Protein AF-A0A498GUX7-F1 (afdb_monomer_lite)

pLDDT: mean 81.38, std 10.83, range [47.56, 92.88]

Radius of gyration: 14.33 Å; chains: 1; bounding box: 42×30×35 Å

Sequence (112 aa):
MHVIYTILWLLTFIIGAAGAYLLVKYLTDNKYAAFIAGIVFAFSPYHFSRGLCFFGAATIQWIPFCALFLMKTVKEGGTKNSVIAGIFFVLVAMSDLQYLIFMGIFAGLVLL

Secondary structure (DSSP, 8-state):
-HHHHHHHHHHHHHHHHHHHHHHHHHHH--HHHHHHHHHHHHT-HHHHHHHHH-GGG--TTHHHHHHHHHHHHHHH--HHHHHHHHHHHHHHHHH-HHHHHHHHHHHHHHH-

Foldseek 3Di:
DVVVLVV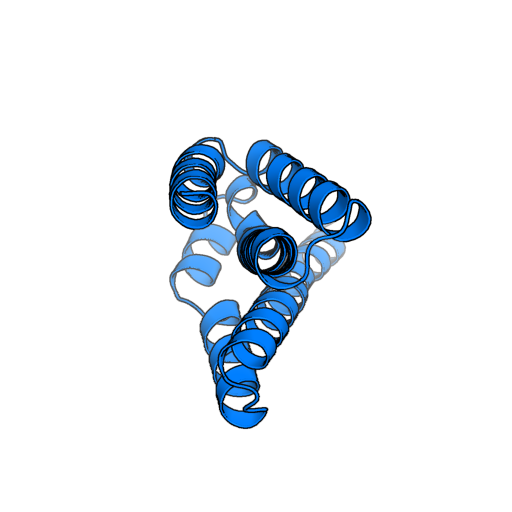VLLVLLVLLLVLQLLLVCVVPVDNVSSNVRSVCRSPPVLLVVCVVPPVLQNNCSLLSVLLRLLLCCLPVNDPVSVVSNVVSLVSLVSSDVVSNVVSVVVSVVSVD

Structure (mmCIF, N/CA/C/O backbone):
data_AF-A0A498GUX7-F1
#
_entry.id   AF-A0A498GUX7-F1
#
loop_
_atom_site.group_PDB
_atom_site.id
_atom_site.type_symbol
_atom_site.label_atom_id
_atom_site.label_alt_id
_atom_site.label_comp_id
_atom_site.label_asym_id
_atom_site.label_entity_id
_atom_site.label_seq_id
_atom_site.pdbx_PDB_ins_code
_atom_site.Cartn_x
_atom_site.Cartn_y
_atom_site.Cartn_z
_atom_site.occupancy
_atom_site.B_iso_or_equiv
_atom_site.auth_seq_id
_atom_site.auth_comp_id
_atom_site.auth_asym_id
_atom_site.auth_atom_id
_atom_site.pdbx_PDB_model_num
ATOM 1 N N . MET A 1 1 ? 24.235 -1.931 -15.168 1.00 60.53 1 MET A N 1
ATOM 2 C CA . MET A 1 1 ? 22.862 -1.424 -15.396 1.00 60.53 1 MET A CA 1
ATOM 3 C C . MET A 1 1 ? 21.801 -2.528 -15.274 1.00 60.53 1 MET A C 1
ATOM 5 O O . MET A 1 1 ? 20.876 -2.337 -14.502 1.00 60.53 1 MET A O 1
ATOM 9 N N . HIS A 1 2 ? 21.945 -3.701 -15.914 1.00 68.38 2 HIS A N 1
ATOM 10 C CA . HIS A 1 2 ? 20.930 -4.778 -15.851 1.00 68.38 2 HIS A CA 1
ATOM 11 C C . HIS A 1 2 ? 20.676 -5.392 -14.459 1.00 68.38 2 HIS A C 1
ATOM 13 O O . HIS A 1 2 ? 19.529 -5.628 -14.107 1.00 68.38 2 HIS A O 1
ATOM 19 N N . VAL A 1 3 ? 21.713 -5.616 -13.643 1.00 80.19 3 VAL A N 1
ATOM 20 C CA . VAL A 1 3 ? 21.555 -6.283 -12.330 1.00 80.19 3 VAL A CA 1
ATOM 21 C C . VAL A 1 3 ? 20.755 -5.433 -11.337 1.00 80.19 3 VAL A C 1
ATOM 23 O O . VAL A 1 3 ? 19.859 -5.937 -10.670 1.00 80.19 3 VAL A O 1
ATOM 26 N N . ILE A 1 4 ? 21.044 -4.128 -11.271 1.00 81.44 4 ILE A N 1
ATOM 27 C CA . ILE A 1 4 ? 20.342 -3.184 -10.385 1.00 81.44 4 ILE A CA 1
ATOM 28 C C . ILE A 1 4 ? 18.852 -3.146 -10.734 1.00 81.44 4 ILE A C 1
ATOM 30 O O . ILE A 1 4 ? 18.009 -3.145 -9.844 1.00 81.44 4 ILE A O 1
ATOM 34 N N . TYR A 1 5 ? 18.530 -3.177 -12.028 1.00 72.50 5 TYR A N 1
ATOM 35 C CA . TYR A 1 5 ? 17.152 -3.194 -12.495 1.00 72.50 5 TYR A CA 1
ATOM 36 C C . TYR A 1 5 ? 16.395 -4.448 -12.031 1.00 72.50 5 TYR A C 1
ATOM 38 O O . TYR A 1 5 ? 15.310 -4.327 -11.467 1.00 72.50 5 TYR A O 1
ATOM 46 N N . THR A 1 6 ? 16.980 -5.639 -12.187 1.00 79.12 6 THR A N 1
ATOM 47 C CA . THR A 1 6 ? 16.354 -6.890 -11.728 1.00 79.12 6 THR A CA 1
ATOM 48 C C . THR A 1 6 ? 16.118 -6.886 -10.220 1.00 79.12 6 THR A C 1
ATOM 50 O O . THR A 1 6 ? 15.080 -7.349 -9.757 1.00 79.12 6 THR A O 1
ATOM 53 N N . ILE A 1 7 ? 17.053 -6.328 -9.446 1.00 80.62 7 ILE A N 1
ATOM 54 C CA . ILE A 1 7 ? 16.914 -6.216 -7.990 1.00 80.62 7 ILE A CA 1
ATOM 55 C C . ILE A 1 7 ? 15.765 -5.270 -7.622 1.00 80.62 7 ILE A C 1
ATOM 57 O O . ILE A 1 7 ? 14.930 -5.627 -6.793 1.00 80.62 7 ILE A O 1
ATOM 61 N N . LEU A 1 8 ? 15.694 -4.088 -8.245 1.00 79.88 8 LEU A N 1
ATOM 62 C CA . LEU A 1 8 ? 14.605 -3.132 -8.016 1.00 79.88 8 LEU A CA 1
ATOM 63 C C . LEU A 1 8 ? 13.246 -3.714 -8.403 1.00 79.88 8 LEU A C 1
ATOM 65 O O . LEU A 1 8 ? 12.270 -3.508 -7.687 1.00 79.88 8 LEU A O 1
ATOM 69 N N . TRP A 1 9 ? 13.196 -4.475 -9.494 1.00 75.81 9 TRP A N 1
ATOM 70 C CA . TRP A 1 9 ? 11.997 -5.187 -9.908 1.00 75.81 9 TRP A CA 1
ATOM 71 C C . TRP A 1 9 ? 11.594 -6.245 -8.878 1.00 75.81 9 TRP A C 1
ATOM 73 O O . TRP A 1 9 ? 10.477 -6.207 -8.392 1.00 75.81 9 TRP A O 1
ATOM 83 N N . LEU A 1 10 ? 12.500 -7.119 -8.429 1.00 79.69 10 LEU A N 1
ATOM 84 C CA . LEU A 1 10 ? 12.191 -8.113 -7.387 1.00 79.69 10 LEU A CA 1
ATOM 85 C C . LEU A 1 10 ? 11.727 -7.474 -6.066 1.00 79.69 10 LEU A C 1
ATOM 87 O O . LEU A 1 10 ? 10.866 -8.019 -5.374 1.00 79.69 10 LEU A O 1
ATOM 91 N N . LEU A 1 11 ? 12.258 -6.298 -5.726 1.00 81.62 11 LEU A N 1
ATOM 92 C CA . LEU A 1 11 ? 11.830 -5.537 -4.554 1.00 81.62 11 LEU A CA 1
ATOM 93 C C . LEU A 1 11 ? 10.352 -5.127 -4.623 1.00 81.62 11 LEU A C 1
ATOM 95 O O . LEU A 1 11 ? 9.695 -5.132 -3.582 1.00 81.62 11 LEU A O 1
ATOM 99 N N . THR A 1 12 ? 9.790 -4.830 -5.802 1.00 81.19 12 THR A N 1
ATOM 100 C CA . THR A 1 12 ? 8.363 -4.463 -5.909 1.00 81.19 12 THR A CA 1
ATOM 101 C C . THR A 1 12 ? 7.447 -5.623 -5.524 1.00 81.19 12 THR A C 1
ATOM 103 O O . THR A 1 12 ? 6.435 -5.412 -4.853 1.00 81.19 12 THR A O 1
ATOM 106 N N . PHE A 1 13 ? 7.839 -6.859 -5.842 1.00 82.00 13 PHE A N 1
ATOM 107 C CA . PHE A 1 13 ? 7.122 -8.072 -5.437 1.00 82.00 13 PHE A CA 1
ATOM 108 C C . PHE A 1 13 ? 7.128 -8.238 -3.922 1.00 82.00 13 PHE A C 1
ATOM 110 O O . PHE A 1 13 ? 6.077 -8.464 -3.322 1.00 82.00 13 PHE A O 1
ATOM 117 N N . ILE A 1 14 ? 8.296 -8.077 -3.297 1.00 84.69 14 ILE A N 1
ATOM 118 C CA . ILE A 1 14 ? 8.460 -8.239 -1.848 1.00 84.69 14 ILE A CA 1
ATOM 119 C C . ILE A 1 14 ? 7.677 -7.157 -1.098 1.00 84.69 14 ILE A C 1
ATOM 121 O O . ILE A 1 14 ? 6.927 -7.465 -0.170 1.00 84.69 14 ILE A O 1
ATOM 125 N N . ILE A 1 15 ? 7.808 -5.896 -1.520 1.00 85.69 15 ILE A N 1
ATOM 126 C CA . ILE A 1 15 ? 7.104 -4.765 -0.905 1.00 85.69 15 ILE A CA 1
ATOM 127 C C . ILE A 1 15 ? 5.590 -4.935 -1.079 1.00 85.69 15 ILE A C 1
ATOM 129 O O . ILE A 1 15 ? 4.843 -4.799 -0.111 1.00 85.69 15 ILE A O 1
ATOM 133 N N . GLY A 1 16 ? 5.130 -5.307 -2.276 1.00 85.44 16 GLY A N 1
ATOM 134 C CA . GLY A 1 16 ? 3.714 -5.547 -2.549 1.00 85.44 16 GLY A CA 1
ATOM 135 C C . GLY A 1 16 ? 3.127 -6.688 -1.714 1.00 85.44 16 GLY A C 1
ATOM 136 O O . GLY A 1 16 ? 2.071 -6.518 -1.103 1.00 85.44 16 GLY A O 1
ATOM 137 N N . ALA A 1 17 ? 3.834 -7.820 -1.619 1.00 86.88 17 ALA A N 1
ATOM 138 C CA . ALA A 1 17 ? 3.440 -8.939 -0.760 1.00 86.88 17 ALA A CA 1
ATOM 139 C C . ALA A 1 17 ? 3.350 -8.534 0.711 1.00 86.88 17 ALA A C 1
ATOM 141 O O . ALA A 1 17 ? 2.392 -8.905 1.387 1.00 86.88 17 ALA A O 1
ATOM 142 N N . ALA A 1 18 ? 4.317 -7.756 1.205 1.00 88.50 18 ALA A N 1
ATOM 143 C CA . ALA A 1 18 ? 4.301 -7.261 2.576 1.00 88.50 18 ALA A CA 1
ATOM 144 C C . ALA A 1 18 ? 3.090 -6.350 2.833 1.00 88.50 18 ALA A C 1
ATOM 146 O O . ALA A 1 18 ? 2.419 -6.494 3.857 1.00 88.50 18 ALA A O 1
ATOM 147 N N . GLY A 1 19 ? 2.762 -5.463 1.890 1.00 88.19 19 GLY A N 1
ATOM 148 C CA . GLY A 1 19 ? 1.565 -4.627 1.968 1.00 88.19 19 GLY A CA 1
ATOM 149 C C . GLY A 1 19 ? 0.285 -5.460 2.024 1.00 88.19 19 GLY A C 1
ATOM 150 O O . GLY A 1 19 ? -0.551 -5.250 2.903 1.00 88.19 19 GLY A O 1
ATOM 151 N N . ALA A 1 20 ? 0.144 -6.441 1.128 1.00 89.19 20 ALA A N 1
ATOM 152 C CA . ALA A 1 20 ? -1.024 -7.322 1.078 1.00 89.19 20 ALA A CA 1
ATOM 153 C C . ALA A 1 20 ? -1.149 -8.204 2.333 1.00 89.19 20 ALA A C 1
ATOM 155 O O . ALA A 1 20 ? -2.244 -8.366 2.873 1.00 89.19 20 ALA A O 1
ATOM 156 N N . TYR A 1 21 ? -0.024 -8.706 2.848 1.00 91.62 21 TYR A N 1
ATOM 157 C CA . TYR A 1 21 ? 0.029 -9.422 4.120 1.00 91.62 21 TYR A CA 1
ATOM 158 C C . TYR A 1 21 ? -0.509 -8.556 5.263 1.00 91.62 21 TYR A C 1
ATOM 160 O O . TYR A 1 21 ? -1.387 -8.988 6.010 1.00 91.62 21 TYR A O 1
ATOM 168 N N . LEU A 1 22 ? -0.017 -7.321 5.399 1.00 90.25 22 LEU A N 1
ATOM 169 C CA . LEU A 1 22 ? -0.458 -6.415 6.461 1.00 90.25 22 LEU A CA 1
ATOM 170 C C . LEU A 1 22 ? -1.941 -6.058 6.327 1.00 90.25 22 LEU A C 1
ATOM 172 O O . LEU A 1 22 ? -2.650 -6.039 7.332 1.00 90.25 22 LEU A O 1
ATOM 176 N N . LEU A 1 23 ? -2.410 -5.833 5.099 1.00 89.62 23 LEU A N 1
ATOM 177 C CA . LEU A 1 23 ? -3.809 -5.552 4.787 1.00 89.62 23 LEU A CA 1
ATOM 178 C C . LEU A 1 23 ? -4.740 -6.681 5.245 1.00 89.62 23 LEU A C 1
ATOM 180 O O . LEU A 1 23 ? -5.695 -6.446 5.984 1.00 89.62 23 LEU A O 1
ATOM 184 N N . VAL A 1 24 ? -4.452 -7.918 4.841 1.00 91.69 24 VAL A N 1
ATOM 185 C CA . VAL A 1 24 ? -5.305 -9.069 5.171 1.00 91.69 24 VAL A CA 1
ATOM 186 C C . VAL A 1 24 ? -5.186 -9.447 6.639 1.00 91.69 24 VAL A C 1
ATOM 188 O O . VAL A 1 24 ? -6.193 -9.789 7.261 1.00 91.69 24 VAL A O 1
ATOM 191 N N . LYS A 1 25 ? -3.992 -9.323 7.228 1.00 92.62 25 LYS A N 1
ATOM 192 C CA . LYS A 1 25 ? -3.812 -9.496 8.671 1.00 92.62 25 LYS A CA 1
ATOM 193 C C . LYS A 1 25 ? -4.656 -8.489 9.450 1.00 92.62 25 LYS A C 1
ATOM 195 O O . LYS A 1 25 ? -5.282 -8.870 10.426 1.00 92.62 25 LYS A O 1
ATOM 200 N N . TYR A 1 26 ? -4.713 -7.236 9.003 1.00 90.69 26 TYR A N 1
ATOM 201 C CA . TYR A 1 26 ? -5.547 -6.213 9.630 1.00 90.69 26 TYR A CA 1
ATOM 202 C C . TYR A 1 26 ? -7.050 -6.514 9.520 1.00 90.69 26 TYR A C 1
ATOM 204 O O . TYR A 1 26 ? -7.800 -6.244 10.453 1.00 90.69 26 TYR A O 1
ATOM 212 N N . LEU A 1 27 ? -7.497 -7.081 8.398 1.00 89.25 27 LEU A N 1
ATOM 213 C CA . LEU A 1 27 ? -8.914 -7.378 8.165 1.00 89.25 27 LEU A CA 1
ATOM 214 C C . LEU A 1 27 ? -9.407 -8.660 8.844 1.00 89.25 27 LEU A C 1
ATOM 216 O O . LEU A 1 27 ? -10.553 -8.709 9.278 1.00 89.25 27 LEU A O 1
ATOM 220 N N . THR A 1 28 ? -8.574 -9.699 8.885 1.00 90.44 28 THR A N 1
ATOM 221 C CA . THR A 1 28 ? -8.989 -11.058 9.283 1.00 90.44 28 THR A CA 1
ATOM 222 C C . THR A 1 28 ? -8.380 -11.530 10.599 1.00 90.44 28 THR A C 1
ATOM 224 O O . THR A 1 28 ? -8.760 -12.591 11.085 1.00 90.44 28 THR A O 1
ATOM 227 N N . ASP A 1 29 ? -7.387 -10.805 11.125 1.00 89.94 29 ASP A N 1
ATOM 228 C CA . ASP A 1 29 ? -6.520 -11.200 12.248 1.00 89.94 29 ASP A CA 1
ATOM 229 C C . ASP A 1 29 ? -5.856 -12.591 12.091 1.00 89.94 29 ASP A C 1
ATOM 231 O O . ASP A 1 29 ? -5.250 -13.144 13.009 1.00 89.94 29 ASP A O 1
ATOM 235 N N . ASN A 1 30 ? -5.901 -13.170 10.884 1.00 92.88 30 ASN A N 1
ATOM 236 C CA . ASN A 1 30 ? -5.390 -14.503 10.598 1.00 92.88 30 ASN A CA 1
ATOM 237 C C . ASN A 1 30 ? -4.061 -14.433 9.832 1.00 92.88 30 ASN A C 1
ATOM 239 O O . ASN A 1 30 ? -3.988 -14.019 8.673 1.00 92.88 30 ASN A O 1
ATOM 243 N N . LYS A 1 31 ? -2.990 -14.908 10.478 1.00 91.19 31 LYS A N 1
ATOM 244 C CA . LYS A 1 31 ? -1.624 -14.900 9.929 1.00 91.19 31 LYS A CA 1
ATOM 245 C C . LYS A 1 31 ? -1.458 -15.798 8.698 1.00 91.19 31 LYS A C 1
ATOM 247 O O . LYS A 1 31 ? -0.668 -15.453 7.822 1.00 91.19 31 LYS A O 1
ATOM 252 N N . TYR A 1 32 ? -2.178 -16.918 8.619 1.00 92.06 32 TYR A N 1
ATOM 253 C CA . TYR A 1 32 ? -2.097 -17.847 7.486 1.00 92.06 32 TYR A CA 1
ATOM 254 C C . TYR A 1 32 ? -2.805 -17.280 6.259 1.00 92.06 32 TYR A C 1
ATOM 256 O O . TYR A 1 32 ? -2.228 -17.267 5.173 1.00 92.06 32 TYR A O 1
ATOM 264 N N . ALA A 1 33 ? -4.010 -16.732 6.445 1.00 89.56 33 ALA A N 1
ATOM 265 C CA . ALA A 1 33 ? -4.740 -16.053 5.375 1.00 89.56 33 ALA A CA 1
ATOM 266 C C . ALA A 1 33 ? -3.933 -14.866 4.825 1.00 89.56 33 ALA A C 1
ATOM 268 O O . ALA A 1 33 ? -3.803 -14.710 3.613 1.00 89.56 33 ALA A O 1
ATOM 269 N N . ALA A 1 34 ? -3.314 -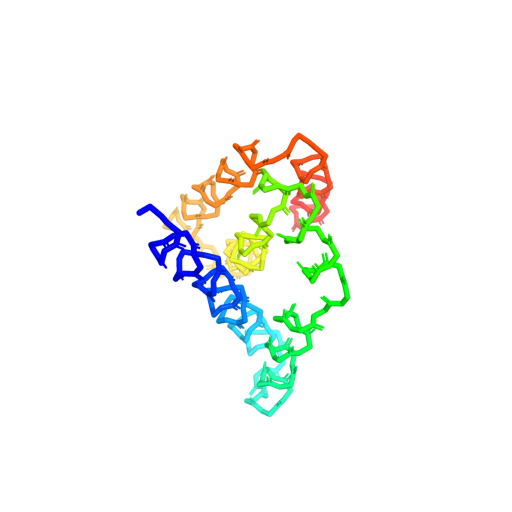14.086 5.715 1.00 89.31 34 ALA A N 1
ATOM 270 C CA . ALA A 1 34 ? -2.431 -12.989 5.340 1.00 89.31 34 ALA A CA 1
ATOM 271 C C . ALA A 1 34 ? -1.204 -13.448 4.539 1.00 89.31 34 ALA A C 1
ATOM 273 O O . ALA A 1 34 ? -0.843 -12.816 3.547 1.00 89.31 34 ALA A O 1
ATOM 274 N N . PHE A 1 35 ? -0.566 -14.549 4.945 1.00 89.38 35 PHE A N 1
ATOM 275 C CA . PHE A 1 35 ? 0.598 -15.097 4.245 1.00 89.38 35 PHE A CA 1
ATOM 276 C C . PHE A 1 35 ? 0.243 -15.567 2.833 1.00 89.38 35 PHE A C 1
ATOM 278 O O . PHE A 1 35 ? 0.916 -15.196 1.871 1.00 89.38 35 PHE A O 1
ATOM 285 N N . ILE A 1 36 ? -0.862 -16.305 2.699 1.00 91.62 36 ILE A N 1
ATOM 286 C CA . ILE A 1 36 ? -1.363 -16.763 1.400 1.00 91.62 36 ILE A CA 1
ATOM 287 C C . ILE A 1 36 ? -1.716 -15.562 0.518 1.00 91.62 36 ILE A C 1
ATOM 289 O O . ILE A 1 36 ? -1.298 -15.516 -0.635 1.00 91.62 36 ILE A O 1
ATOM 293 N N . ALA A 1 37 ? -2.410 -14.555 1.053 1.00 88.69 37 ALA A N 1
ATOM 294 C CA . ALA A 1 37 ? -2.758 -13.353 0.299 1.00 88.69 37 ALA A CA 1
ATOM 295 C C . ALA A 1 37 ? -1.525 -12.571 -0.183 1.00 88.69 37 ALA A C 1
ATOM 297 O O . ALA A 1 37 ? -1.508 -12.098 -1.318 1.00 88.69 37 ALA A O 1
ATOM 298 N N . GLY A 1 38 ? -0.476 -12.475 0.641 1.00 86.62 38 GLY A N 1
ATOM 299 C CA . GLY A 1 38 ? 0.798 -11.868 0.251 1.00 86.62 38 GLY A CA 1
ATOM 300 C C . GLY A 1 38 ? 1.456 -12.591 -0.928 1.00 86.62 38 GLY A C 1
ATOM 301 O O . GLY A 1 38 ? 1.870 -11.942 -1.889 1.00 86.62 38 GLY A O 1
ATOM 302 N N . ILE A 1 39 ? 1.489 -13.928 -0.895 1.00 87.12 39 ILE A N 1
ATOM 303 C CA . ILE A 1 39 ? 2.009 -14.758 -1.995 1.00 87.12 39 ILE A CA 1
ATOM 304 C C . ILE A 1 39 ? 1.162 -14.571 -3.255 1.00 87.12 39 ILE A C 1
ATOM 306 O O . ILE A 1 39 ? 1.706 -14.298 -4.323 1.00 87.12 39 ILE A O 1
ATOM 310 N N . VAL A 1 40 ? -0.163 -14.671 -3.136 1.00 88.31 40 VAL A N 1
ATOM 311 C CA . VAL A 1 40 ? -1.086 -14.513 -4.270 1.00 88.31 40 VAL A CA 1
ATOM 312 C C . VAL A 1 40 ? -0.943 -13.129 -4.907 1.00 88.31 40 VAL A C 1
ATOM 314 O O . VAL A 1 40 ? -0.968 -13.020 -6.130 1.00 88.31 40 VAL A O 1
ATOM 317 N N . PHE A 1 41 ? -0.740 -12.077 -4.110 1.00 85.62 41 PHE A N 1
ATOM 318 C CA . PHE A 1 41 ? -0.520 -10.724 -4.619 1.00 85.62 41 PHE A CA 1
ATOM 319 C C . PHE A 1 41 ? 0.822 -10.586 -5.351 1.00 85.62 41 PHE A C 1
ATOM 321 O O . PHE A 1 41 ? 0.856 -10.075 -6.476 1.00 85.62 41 PHE A O 1
ATOM 328 N N . ALA A 1 42 ? 1.920 -11.055 -4.740 1.00 82.50 42 ALA A N 1
ATOM 329 C CA . ALA A 1 42 ? 3.245 -11.017 -5.363 1.00 82.50 42 ALA A CA 1
ATOM 330 C C . ALA A 1 42 ? 3.250 -11.770 -6.692 1.00 82.50 42 ALA A C 1
ATOM 332 O O . ALA A 1 42 ? 3.617 -11.206 -7.715 1.00 82.50 42 ALA A O 1
ATOM 333 N N . PHE A 1 43 ? 2.784 -13.014 -6.698 1.00 79.19 43 PHE A N 1
ATOM 334 C CA . PHE A 1 43 ? 2.807 -13.864 -7.886 1.00 79.19 43 PHE A CA 1
ATOM 335 C C . PHE A 1 43 ? 1.551 -13.726 -8.752 1.00 79.19 43 PHE A C 1
ATOM 337 O O . PHE A 1 43 ? 1.269 -14.599 -9.573 1.00 79.19 43 PHE A O 1
ATOM 344 N N . SER A 1 44 ? 0.784 -12.642 -8.594 1.00 77.25 44 SER A N 1
ATOM 345 C CA . SER A 1 44 ? -0.399 -12.439 -9.423 1.00 77.25 44 SER A CA 1
ATOM 346 C C . SER A 1 44 ? 0.006 -12.306 -10.901 1.00 77.25 44 SER A C 1
ATOM 348 O O . SER A 1 44 ? 0.981 -11.612 -11.217 1.00 77.25 44 SER A O 1
ATOM 350 N N . PRO A 1 45 ? -0.749 -12.913 -11.840 1.00 65.25 45 PRO A N 1
ATOM 351 C CA . PRO A 1 45 ? -0.467 -12.811 -13.274 1.00 65.25 45 PRO A CA 1
ATOM 352 C C . PRO A 1 45 ? -0.393 -11.359 -13.756 1.00 65.25 45 PRO A C 1
ATOM 354 O O . PRO A 1 45 ? 0.347 -11.043 -14.682 1.00 65.25 45 PRO A O 1
ATOM 357 N N . TYR A 1 46 ? -1.130 -10.467 -13.087 1.00 66.38 46 TYR A N 1
ATOM 358 C CA . TYR A 1 46 ? -1.120 -9.033 -13.337 1.00 66.38 46 TYR A CA 1
ATOM 359 C C . TYR A 1 46 ? 0.238 -8.389 -13.008 1.00 66.38 46 TYR A C 1
ATOM 361 O O . TYR A 1 46 ? 0.773 -7.644 -13.831 1.00 66.38 46 TYR A O 1
ATOM 369 N N . HIS A 1 47 ? 0.839 -8.725 -11.858 1.00 65.06 47 HIS A N 1
ATOM 370 C CA . HIS A 1 47 ? 2.178 -8.253 -11.480 1.00 65.06 47 HIS A CA 1
ATOM 371 C C . HIS A 1 47 ? 3.242 -8.776 -12.458 1.00 65.06 47 HIS A C 1
ATOM 373 O O . HIS A 1 47 ? 4.117 -8.027 -12.897 1.00 65.06 47 HIS A O 1
ATOM 379 N N . PHE A 1 48 ? 3.120 -10.042 -12.865 1.00 63.34 48 PHE A N 1
ATOM 380 C CA . PHE A 1 48 ? 4.064 -10.690 -13.776 1.00 63.34 48 PHE A CA 1
ATOM 381 C C . PHE A 1 48 ? 3.972 -10.141 -15.212 1.00 63.34 48 PHE A C 1
ATOM 383 O O . PHE A 1 48 ? 4.984 -9.789 -15.816 1.00 63.34 48 PHE A O 1
ATOM 390 N N . SER A 1 49 ? 2.754 -10.001 -15.747 1.00 60.12 49 SER A N 1
ATOM 391 C CA . SER A 1 49 ? 2.497 -9.523 -17.113 1.00 60.12 49 SER A CA 1
ATOM 392 C C . SER A 1 49 ? 2.902 -8.058 -17.303 1.00 60.12 49 SER A C 1
ATOM 394 O O . SER A 1 49 ? 3.551 -7.711 -18.294 1.00 60.12 49 SER A O 1
ATOM 396 N N . ARG A 1 50 ? 2.581 -7.189 -16.334 1.00 61.22 50 ARG A N 1
ATOM 397 C CA . ARG A 1 50 ? 2.927 -5.760 -16.408 1.00 61.22 50 ARG A CA 1
ATOM 398 C C . ARG A 1 50 ? 4.408 -5.518 -16.115 1.00 61.22 50 ARG A C 1
ATOM 400 O O . ARG A 1 50 ? 5.005 -4.669 -16.772 1.00 61.22 50 ARG A O 1
ATOM 407 N N . GLY A 1 51 ? 5.014 -6.314 -15.229 1.00 57.75 51 GLY A N 1
ATOM 408 C CA . GLY A 1 51 ? 6.442 -6.256 -14.912 1.00 57.75 51 GLY A CA 1
ATOM 409 C C . GLY A 1 51 ? 7.372 -6.550 -16.095 1.00 57.75 51 GLY A C 1
ATOM 410 O O . GLY A 1 51 ? 8.458 -5.986 -16.156 1.00 57.75 51 GLY A O 1
ATOM 411 N N . LEU A 1 52 ? 6.937 -7.382 -17.046 1.00 54.00 52 LEU A N 1
ATOM 412 C CA . LEU A 1 52 ? 7.735 -7.775 -18.214 1.00 54.00 52 LEU A CA 1
ATOM 413 C C . LEU A 1 52 ? 7.577 -6.844 -19.426 1.00 54.00 52 LEU A C 1
ATOM 415 O O . LEU A 1 52 ? 8.482 -6.775 -20.254 1.00 54.00 52 LEU A O 1
ATOM 419 N N . CYS A 1 53 ? 6.440 -6.153 -19.558 1.00 50.62 53 CYS A N 1
ATOM 420 C CA . CYS A 1 53 ? 6.081 -5.451 -20.796 1.00 50.62 53 CYS A CA 1
ATOM 421 C C . CYS A 1 53 ? 6.017 -3.916 -20.650 1.00 50.62 53 CYS A C 1
ATOM 423 O O . CYS A 1 53 ? 6.307 -3.204 -21.606 1.00 50.62 53 CYS A O 1
ATOM 425 N N . PHE A 1 54 ? 5.700 -3.382 -19.459 1.00 55.25 54 PHE A N 1
ATOM 426 C CA . PHE A 1 54 ? 5.592 -1.935 -19.213 1.00 55.25 54 PHE A CA 1
ATOM 427 C C . PHE A 1 54 ? 6.166 -1.562 -17.841 1.00 55.25 54 PHE A C 1
ATOM 429 O O . PHE A 1 54 ? 5.494 -1.632 -16.815 1.00 55.25 54 PHE A O 1
ATOM 436 N N . PHE A 1 55 ? 7.420 -1.107 -17.834 1.00 51.66 55 PHE A N 1
ATOM 437 C CA . PHE A 1 55 ? 8.213 -0.853 -16.625 1.00 51.66 55 PHE A CA 1
ATOM 438 C C . PHE A 1 55 ? 7.584 0.189 -15.679 1.00 51.66 55 PHE A C 1
ATOM 440 O O . PHE A 1 55 ? 7.767 0.097 -14.469 1.00 51.66 55 PHE A O 1
ATOM 447 N N . GLY A 1 56 ? 6.811 1.147 -16.207 1.00 47.56 56 GLY A N 1
ATOM 448 C CA . GLY A 1 56 ? 6.097 2.149 -15.402 1.00 47.56 56 GLY A CA 1
ATOM 449 C C . GLY A 1 56 ? 4.914 1.590 -14.601 1.00 47.56 56 GLY A C 1
ATOM 450 O O . GLY A 1 56 ? 4.549 2.157 -13.580 1.00 47.56 56 GLY A O 1
ATOM 451 N N . ALA A 1 57 ? 4.360 0.444 -15.010 1.00 49.19 57 ALA A N 1
ATOM 452 C CA . ALA A 1 57 ? 3.152 -0.143 -14.428 1.00 49.19 57 ALA A CA 1
ATOM 453 C C . ALA A 1 57 ? 3.424 -1.247 -13.388 1.00 49.19 57 ALA A C 1
ATOM 455 O O . ALA A 1 57 ? 2.476 -1.840 -12.866 1.00 49.19 57 ALA A O 1
ATOM 456 N N . ALA A 1 58 ? 4.698 -1.523 -13.082 1.00 53.97 58 ALA A N 1
ATOM 457 C CA . ALA A 1 58 ? 5.130 -2.493 -12.068 1.00 53.97 58 ALA A CA 1
ATOM 458 C C . ALA A 1 58 ? 4.944 -1.988 -10.623 1.00 53.97 58 ALA A C 1
ATOM 460 O O . ALA A 1 58 ? 5.266 -2.681 -9.666 1.00 53.97 58 ALA A O 1
ATOM 461 N N . THR A 1 59 ? 4.418 -0.778 -10.460 1.00 63.56 59 THR A N 1
ATOM 462 C CA . THR A 1 59 ? 4.333 -0.020 -9.209 1.00 63.56 59 THR A CA 1
ATOM 463 C C . THR A 1 59 ? 3.041 -0.272 -8.421 1.00 63.56 59 THR A C 1
ATOM 465 O O . THR A 1 59 ? 2.574 0.572 -7.655 1.00 63.56 59 THR A O 1
ATOM 468 N N . ILE A 1 60 ? 2.450 -1.463 -8.562 1.00 72.94 60 ILE A N 1
ATOM 469 C CA . ILE A 1 60 ? 1.234 -1.839 -7.824 1.00 72.94 60 ILE A CA 1
ATOM 470 C C . ILE A 1 60 ? 1.488 -2.066 -6.329 1.00 72.94 60 ILE A C 1
ATOM 472 O O . ILE A 1 60 ? 0.534 -2.182 -5.558 1.00 72.94 60 ILE A O 1
ATOM 476 N N . GLN A 1 61 ? 2.754 -2.114 -5.891 1.00 79.19 61 GLN A N 1
ATOM 477 C CA . GLN A 1 61 ? 3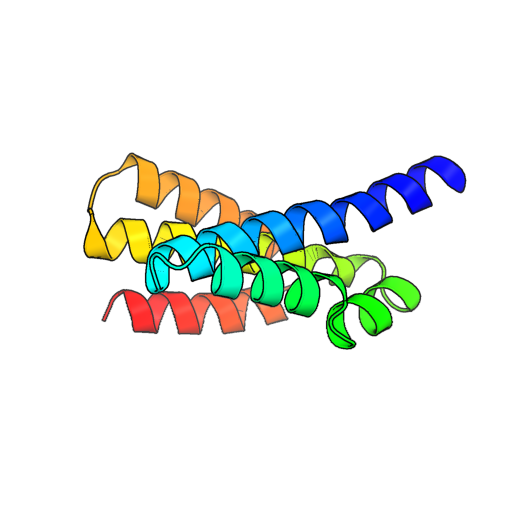.103 -2.391 -4.497 1.00 79.19 61 GLN A CA 1
ATOM 478 C C . GLN A 1 61 ? 2.513 -1.391 -3.501 1.00 79.19 61 GLN A C 1
ATOM 480 O O . GLN A 1 61 ? 2.316 -1.747 -2.344 1.00 79.19 61 GLN A O 1
ATOM 485 N N . TRP A 1 62 ? 2.219 -0.160 -3.928 1.00 84.00 62 TRP A N 1
ATOM 486 C CA . TRP A 1 62 ? 1.713 0.895 -3.047 1.00 84.00 62 TRP A CA 1
ATOM 487 C C . TRP A 1 62 ? 0.215 0.776 -2.754 1.00 84.00 62 TRP A C 1
ATOM 489 O O . TRP A 1 62 ? -0.241 1.254 -1.716 1.00 84.00 62 TRP A O 1
ATOM 499 N N . ILE A 1 63 ? -0.539 0.098 -3.623 1.00 85.19 63 ILE A N 1
ATOM 500 C CA . ILE A 1 63 ? -1.994 -0.072 -3.515 1.00 85.19 63 ILE A CA 1
ATOM 501 C C . ILE A 1 63 ? -2.401 -0.722 -2.180 1.00 85.19 63 ILE A C 1
ATOM 503 O O . ILE A 1 63 ? -3.208 -0.125 -1.463 1.00 85.19 63 ILE A O 1
ATOM 507 N N . PRO A 1 64 ? -1.852 -1.888 -1.776 1.00 86.25 64 PRO A N 1
ATOM 508 C CA . PRO A 1 64 ? -2.263 -2.519 -0.525 1.00 86.25 64 PRO A CA 1
ATOM 509 C C . PRO A 1 64 ? -1.892 -1.695 0.718 1.00 86.25 64 PRO A C 1
ATOM 511 O O . PRO A 1 64 ? -2.647 -1.699 1.690 1.00 86.25 64 PRO A O 1
ATOM 514 N N . PHE A 1 65 ? -0.788 -0.937 0.693 1.00 87.25 65 PHE A N 1
ATOM 515 C CA . PHE A 1 65 ? -0.463 -0.003 1.779 1.00 87.25 65 PHE A CA 1
ATOM 516 C C . PHE A 1 65 ? -1.447 1.162 1.835 1.00 87.25 65 PHE A C 1
ATOM 518 O O . PHE A 1 65 ? -1.937 1.495 2.914 1.00 87.25 65 PHE A O 1
ATOM 525 N N . CYS A 1 66 ? -1.772 1.756 0.685 1.00 87.50 66 CYS A N 1
ATOM 526 C CA . CYS A 1 66 ? -2.747 2.836 0.605 1.00 87.50 66 CYS A CA 1
ATOM 527 C C . CYS A 1 66 ? -4.104 2.378 1.163 1.00 87.50 66 CYS A C 1
ATOM 529 O O . CYS A 1 66 ? -4.659 3.044 2.036 1.00 87.50 66 CYS A O 1
ATOM 531 N N . ALA A 1 67 ? -4.576 1.191 0.765 1.00 88.62 67 ALA A N 1
ATOM 532 C CA . ALA A 1 67 ? -5.815 0.604 1.274 1.00 88.62 67 ALA A CA 1
ATOM 533 C C . ALA A 1 67 ? -5.774 0.364 2.792 1.00 88.62 67 ALA A C 1
ATOM 535 O O . ALA A 1 67 ? -6.723 0.703 3.500 1.00 88.62 67 ALA A O 1
ATOM 536 N N . LEU A 1 68 ? -4.665 -0.174 3.310 1.00 90.25 68 LEU A N 1
ATOM 537 C CA . LEU A 1 68 ? -4.494 -0.443 4.739 1.00 90.25 68 LEU A CA 1
ATOM 538 C C . LEU A 1 68 ? -4.603 0.840 5.570 1.00 90.25 68 LEU A C 1
ATOM 540 O O . LEU A 1 68 ? -5.346 0.878 6.551 1.00 90.25 68 LEU A O 1
ATOM 544 N N . PHE A 1 69 ? -3.866 1.886 5.191 1.00 88.69 69 PHE A N 1
ATOM 545 C CA . PHE A 1 69 ? -3.849 3.135 5.951 1.00 88.69 69 PHE A CA 1
ATOM 546 C C . PHE A 1 69 ? -5.131 3.954 5.775 1.00 88.69 69 PHE A C 1
ATOM 548 O O . PHE A 1 69 ? -5.552 4.602 6.733 1.00 88.69 69 PHE A O 1
ATOM 555 N N . LEU A 1 70 ? -5.801 3.871 4.620 1.00 88.19 70 LEU A N 1
ATOM 556 C CA . LEU A 1 70 ? -7.157 4.403 4.441 1.00 88.19 70 LEU A CA 1
ATOM 557 C C . LEU A 1 70 ? -8.133 3.761 5.430 1.00 88.19 70 LEU A C 1
ATOM 559 O O . LEU A 1 70 ? -8.794 4.466 6.188 1.00 88.19 70 LEU A O 1
ATOM 563 N N . MET A 1 71 ? -8.163 2.429 5.506 1.00 88.25 71 MET A N 1
ATOM 564 C CA . MET A 1 71 ? -9.061 1.737 6.436 1.00 88.25 71 MET A CA 1
ATOM 565 C C . MET A 1 71 ? -8.717 2.010 7.901 1.00 88.25 71 MET A C 1
ATOM 567 O O . MET A 1 71 ? -9.622 2.210 8.710 1.00 88.25 71 MET A O 1
ATOM 571 N N . LYS A 1 72 ? -7.426 2.069 8.251 1.00 87.88 72 LYS A N 1
ATOM 572 C CA . LYS A 1 72 ? -6.993 2.473 9.598 1.00 87.88 72 LYS A CA 1
ATOM 573 C C . LYS A 1 72 ? -7.429 3.895 9.936 1.00 87.88 72 LYS A C 1
ATOM 575 O O . LYS A 1 72 ? -7.850 4.138 11.060 1.00 87.88 72 LYS A O 1
ATOM 580 N N . THR A 1 73 ? -7.368 4.815 8.974 1.00 88.19 73 THR A N 1
ATOM 581 C CA . THR A 1 73 ? -7.820 6.201 9.162 1.00 88.19 73 THR A CA 1
ATOM 582 C C . THR A 1 73 ? -9.298 6.261 9.528 1.00 88.19 73 THR A C 1
ATOM 584 O O . THR A 1 73 ? -9.659 7.004 10.434 1.00 88.19 73 THR A O 1
ATOM 587 N N . VAL A 1 74 ? -10.137 5.460 8.868 1.00 86.69 74 VAL A N 1
ATOM 588 C CA . VAL A 1 74 ? -11.585 5.445 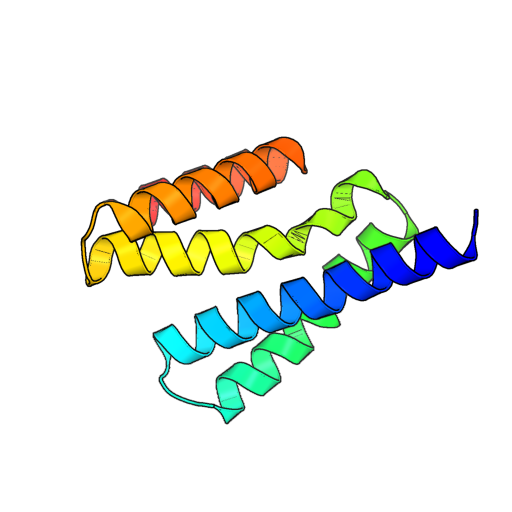9.122 1.00 86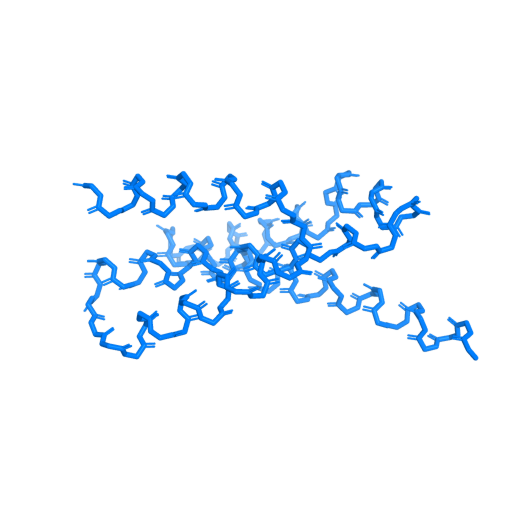.69 74 VAL A CA 1
ATOM 589 C C . VAL A 1 74 ? -11.940 4.711 10.415 1.00 86.69 74 VAL A C 1
ATOM 591 O O . VAL A 1 74 ? -12.755 5.203 11.188 1.00 86.69 74 VAL A O 1
ATOM 594 N N . LYS A 1 75 ? -11.324 3.553 10.686 1.00 85.69 75 LYS A N 1
ATOM 595 C CA . LYS A 1 75 ? -11.669 2.726 11.856 1.00 85.69 75 LYS A CA 1
ATOM 596 C C . LYS A 1 75 ? -11.045 3.197 13.168 1.00 85.69 75 LYS A C 1
ATOM 598 O O . LYS A 1 75 ? -11.707 3.177 14.197 1.00 85.69 75 LYS A O 1
ATOM 603 N N . GLU A 1 76 ? -9.757 3.534 13.154 1.00 86.50 76 GLU A N 1
ATOM 604 C CA . GLU A 1 76 ? -8.990 3.880 14.363 1.00 86.50 76 GLU A CA 1
ATOM 605 C C . GLU A 1 76 ? -8.914 5.397 14.577 1.00 86.50 76 GLU A C 1
ATOM 607 O O . GLU A 1 76 ? -8.605 5.856 15.676 1.00 86.50 76 GLU A O 1
ATOM 612 N N . GLY A 1 77 ? -9.181 6.185 13.531 1.00 75.69 77 GLY A N 1
ATOM 613 C CA . GLY A 1 77 ? -8.938 7.620 13.540 1.00 75.69 77 GLY A CA 1
ATOM 614 C C . GLY A 1 77 ? -7.444 7.972 13.562 1.00 75.69 77 GLY A C 1
ATOM 615 O O . GLY A 1 77 ? -6.552 7.127 13.431 1.00 75.69 77 GLY A O 1
ATOM 616 N N . GLY A 1 78 ? -7.167 9.266 13.728 1.00 77.50 78 GLY A N 1
ATOM 617 C CA . GLY A 1 78 ? -5.822 9.801 13.945 1.00 77.50 78 GLY A CA 1
ATOM 618 C C . GLY A 1 78 ? -5.152 10.383 12.697 1.00 77.50 78 GLY A C 1
ATOM 619 O O . GLY A 1 78 ? -5.047 9.751 11.647 1.00 77.50 78 GLY A O 1
ATOM 620 N N . THR A 1 79 ? -4.603 11.590 12.855 1.00 82.00 79 THR A N 1
ATOM 621 C CA . THR A 1 79 ? -3.955 12.370 11.785 1.00 82.00 79 THR A CA 1
ATOM 622 C C . THR A 1 79 ? -2.752 11.661 11.167 1.00 82.00 79 THR A C 1
ATOM 624 O O . THR A 1 79 ? -2.500 11.791 9.972 1.00 82.00 79 THR A O 1
ATOM 627 N N . LYS A 1 80 ? -2.029 10.851 11.950 1.00 87.69 80 LYS A N 1
ATOM 628 C CA . LYS A 1 80 ? -0.880 10.073 11.468 1.00 87.69 80 LYS A CA 1
ATOM 629 C C . LYS A 1 80 ? -1.276 9.077 10.373 1.00 87.69 80 LYS A C 1
ATOM 631 O O . LYS A 1 80 ? -0.585 8.991 9.362 1.00 87.69 80 LYS A O 1
ATOM 636 N N . ASN A 1 81 ? -2.377 8.345 10.556 1.00 86.62 81 ASN A N 1
ATOM 637 C CA . ASN A 1 81 ? -2.845 7.370 9.570 1.00 86.62 81 ASN A CA 1
ATOM 638 C C . ASN A 1 81 ? -3.325 8.073 8.295 1.00 86.62 81 ASN A C 1
ATOM 640 O O . ASN A 1 81 ? -2.988 7.621 7.202 1.00 86.62 81 ASN A O 1
ATOM 644 N N . SER A 1 82 ? -4.001 9.221 8.432 1.00 84.06 82 SER A N 1
ATOM 645 C CA . SER A 1 82 ? -4.457 10.033 7.297 1.00 84.06 82 SER A CA 1
ATOM 646 C C . SER A 1 82 ? -3.293 10.562 6.460 1.00 84.06 82 SER A C 1
ATOM 648 O O . SER A 1 82 ? -3.333 10.497 5.233 1.00 84.06 82 SER A O 1
ATOM 650 N N . VAL A 1 83 ? -2.227 11.044 7.110 1.00 90.25 83 VAL A N 1
ATOM 651 C CA . VAL A 1 83 ? -1.023 11.528 6.415 1.00 90.25 83 VAL A CA 1
ATOM 652 C C . VAL A 1 83 ? -0.334 10.384 5.674 1.00 90.25 83 VAL A C 1
ATOM 654 O O . VAL A 1 83 ? 0.004 10.532 4.502 1.00 90.25 83 VAL A O 1
ATOM 657 N N . ILE A 1 84 ? -0.168 9.223 6.316 1.00 89.19 84 ILE A N 1
ATOM 658 C CA . ILE A 1 84 ? 0.458 8.058 5.676 1.00 89.19 84 ILE A CA 1
ATOM 659 C C . ILE A 1 84 ? -0.394 7.559 4.497 1.00 89.19 84 ILE A C 1
ATOM 661 O O . ILE A 1 84 ? 0.151 7.264 3.432 1.00 89.19 84 ILE A O 1
ATOM 665 N N . ALA A 1 85 ? -1.720 7.518 4.648 1.00 87.62 85 ALA A N 1
ATOM 666 C CA . ALA A 1 85 ? -2.641 7.173 3.569 1.00 87.62 85 ALA A CA 1
ATOM 667 C C . ALA A 1 85 ? -2.498 8.127 2.373 1.00 87.62 85 ALA A C 1
ATOM 669 O O . ALA A 1 85 ? -2.373 7.662 1.240 1.00 87.62 85 ALA A O 1
ATOM 670 N N . GLY A 1 86 ? -2.437 9.439 2.629 1.00 86.88 86 GLY A N 1
ATOM 671 C CA . GLY A 1 86 ? -2.219 10.462 1.605 1.00 86.88 86 GLY A CA 1
ATOM 672 C C . GLY A 1 86 ? -0.880 10.311 0.879 1.00 86.88 86 GLY A C 1
ATOM 673 O O . GLY A 1 86 ? -0.840 10.394 -0.346 1.00 86.88 86 GLY A O 1
ATOM 674 N N . ILE A 1 87 ? 0.204 10.003 1.601 1.00 90.19 87 ILE A N 1
ATOM 675 C CA . ILE A 1 87 ? 1.521 9.744 0.995 1.00 90.19 87 ILE A CA 1
ATOM 676 C C . ILE A 1 87 ? 1.445 8.555 0.030 1.00 90.19 87 ILE A C 1
ATOM 678 O O . ILE A 1 87 ? 1.869 8.669 -1.120 1.00 90.19 87 ILE A O 1
ATOM 682 N N . PHE A 1 88 ? 0.872 7.427 0.458 1.00 88.19 88 PHE A N 1
ATOM 683 C CA . PHE A 1 88 ? 0.730 6.267 -0.425 1.00 88.19 88 PHE A CA 1
ATOM 684 C C . PHE A 1 88 ? -0.219 6.532 -1.595 1.00 88.19 88 PHE A C 1
ATOM 686 O O . PHE A 1 88 ? 0.025 6.031 -2.689 1.00 88.19 88 PHE A O 1
ATOM 693 N N . PHE A 1 89 ? -1.254 7.347 -1.402 1.00 85.94 89 PHE A N 1
ATOM 694 C CA . PHE A 1 89 ? -2.159 7.747 -2.475 1.00 85.94 89 PHE A CA 1
ATOM 695 C C . PHE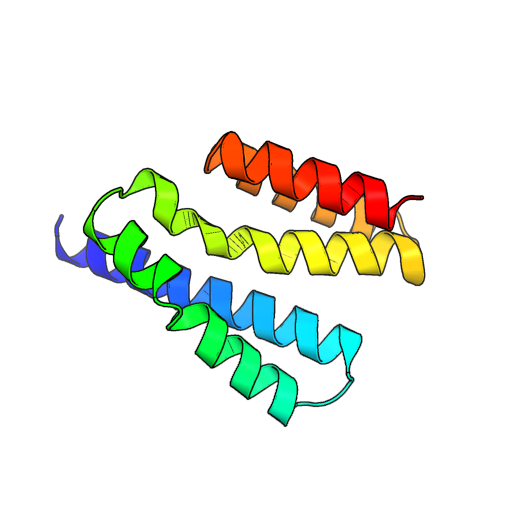 A 1 89 ? -1.434 8.557 -3.560 1.00 85.94 89 PHE A C 1
ATOM 697 O O . PHE A 1 89 ? -1.584 8.272 -4.746 1.00 85.94 89 PHE A O 1
ATOM 704 N N . VAL A 1 90 ? -0.572 9.501 -3.167 1.00 87.38 90 VAL A N 1
ATOM 705 C CA . VAL A 1 90 ? 0.284 10.246 -4.106 1.00 87.38 90 VAL A CA 1
ATOM 706 C C . VAL A 1 90 ? 1.279 9.316 -4.803 1.00 87.38 90 VAL A C 1
ATOM 708 O O . VAL A 1 90 ? 1.478 9.436 -6.008 1.00 87.38 90 VAL A O 1
ATOM 711 N N . LEU A 1 91 ? 1.861 8.342 -4.098 1.00 84.94 91 LEU A N 1
ATOM 712 C CA . LEU A 1 91 ? 2.750 7.350 -4.719 1.00 84.94 91 LEU A CA 1
ATOM 713 C C . LEU A 1 91 ? 2.022 6.489 -5.766 1.00 84.94 91 LEU A C 1
ATOM 715 O O . LEU A 1 91 ? 2.590 6.198 -6.820 1.00 84.94 91 LEU A O 1
ATOM 719 N N . VAL A 1 92 ? 0.759 6.125 -5.519 1.00 85.12 92 VAL A N 1
ATOM 720 C CA . VAL A 1 92 ? -0.104 5.464 -6.515 1.00 85.12 92 VAL A CA 1
ATOM 721 C C . VAL A 1 92 ? -0.405 6.408 -7.688 1.00 85.12 92 VAL A C 1
ATOM 723 O O . VAL A 1 92 ? -0.355 5.976 -8.836 1.00 85.12 92 VAL A O 1
ATOM 726 N N . ALA A 1 93 ? -0.627 7.701 -7.435 1.00 84.25 93 ALA A N 1
ATOM 727 C CA . ALA A 1 93 ? -0.837 8.705 -8.483 1.00 84.25 93 ALA A CA 1
ATOM 728 C C . ALA A 1 93 ? 0.374 8.862 -9.414 1.00 84.25 93 ALA A C 1
ATOM 730 O O . ALA A 1 93 ? 0.222 8.950 -10.629 1.00 84.25 93 ALA A O 1
ATOM 731 N N . MET A 1 94 ? 1.579 8.871 -8.839 1.00 82.50 94 MET A N 1
ATOM 732 C CA . MET A 1 94 ? 2.838 8.958 -9.587 1.00 82.50 94 MET A CA 1
ATOM 733 C C . MET A 1 94 ? 3.146 7.688 -10.385 1.00 82.50 94 MET A C 1
ATOM 735 O O . MET A 1 94 ? 3.991 7.715 -11.275 1.00 82.50 94 MET A O 1
ATOM 739 N N . SER A 1 95 ? 2.493 6.581 -10.037 1.00 79.69 95 SER A N 1
ATOM 740 C CA . SER A 1 95 ? 2.688 5.283 -10.668 1.00 79.69 95 SER A CA 1
ATOM 741 C C . SER A 1 95 ? 1.944 5.193 -11.997 1.00 79.69 95 SER A C 1
ATOM 743 O O . SER A 1 95 ? 2.560 4.972 -13.035 1.00 79.69 95 SER A O 1
ATOM 745 N N . ASP A 1 96 ? 0.625 5.377 -11.970 1.00 78.88 96 ASP A N 1
ATOM 746 C CA . ASP A 1 96 ? -0.212 5.395 -13.168 1.00 78.88 96 ASP A CA 1
ATOM 747 C C . ASP A 1 96 ? -1.534 6.113 -12.863 1.00 78.88 96 ASP A C 1
ATOM 749 O O . ASP A 1 96 ? -2.146 5.912 -11.807 1.00 78.88 96 ASP A O 1
ATOM 753 N N . LEU A 1 97 ? -2.008 6.925 -13.809 1.00 78.75 97 LEU A N 1
ATOM 754 C CA . LEU A 1 97 ? -3.250 7.679 -13.654 1.00 78.75 97 LEU A CA 1
ATOM 755 C C . LEU A 1 97 ? -4.482 6.761 -13.560 1.00 78.75 97 LEU A C 1
ATOM 757 O O . LEU A 1 97 ? -5.450 7.103 -12.884 1.00 78.75 97 LEU A O 1
ATOM 761 N N . GLN A 1 98 ? -4.457 5.576 -14.176 1.00 80.94 98 GLN A N 1
ATOM 762 C CA . GLN A 1 98 ? -5.547 4.606 -14.050 1.00 80.94 98 GLN A CA 1
ATOM 763 C C . GLN A 1 98 ? -5.652 4.082 -12.616 1.00 80.94 98 GLN A C 1
ATOM 765 O O . GLN A 1 98 ? -6.752 4.022 -12.063 1.00 80.94 98 GLN A O 1
ATOM 770 N N . TYR A 1 99 ? -4.522 3.758 -11.978 1.00 79.81 99 TYR A N 1
ATOM 771 C CA . TYR A 1 99 ? -4.515 3.305 -10.584 1.00 79.81 99 TYR A CA 1
ATOM 772 C C . TYR A 1 99 ? -5.004 4.394 -9.634 1.00 79.81 99 TYR A C 1
ATOM 774 O O . TYR A 1 99 ? -5.714 4.081 -8.680 1.00 79.81 99 TYR A O 1
ATOM 782 N N . LEU A 1 100 ? -4.701 5.662 -9.927 1.00 84.12 100 LEU A N 1
ATOM 783 C CA . LEU A 1 100 ? -5.239 6.792 -9.175 1.00 84.12 100 LEU A CA 1
ATOM 784 C C . LEU A 1 100 ? -6.768 6.822 -9.192 1.00 84.12 100 LEU A C 1
ATOM 786 O O . LEU A 1 100 ? -7.381 6.991 -8.143 1.00 84.12 100 LEU A O 1
ATOM 790 N N . ILE A 1 101 ? -7.383 6.652 -10.364 1.00 86.06 101 ILE A N 1
ATOM 791 C CA . ILE A 1 101 ? -8.844 6.710 -10.508 1.00 86.06 101 ILE A CA 1
ATOM 792 C C . ILE A 1 101 ? -9.497 5.576 -9.711 1.00 86.06 101 ILE A C 1
ATOM 794 O O . ILE A 1 101 ? -10.391 5.830 -8.903 1.00 86.06 101 ILE A O 1
ATOM 798 N N . PHE A 1 102 ? -9.022 4.337 -9.873 1.00 86.25 102 PHE A N 1
ATOM 799 C CA . PHE A 1 102 ? -9.567 3.195 -9.132 1.00 86.25 102 PHE A CA 1
ATOM 800 C C . PHE A 1 102 ? -9.355 3.328 -7.621 1.00 86.25 102 PHE A C 1
ATOM 802 O O . PHE A 1 102 ? -10.273 3.062 -6.843 1.00 86.25 102 PHE A O 1
ATOM 809 N N . MET A 1 103 ? -8.175 3.786 -7.198 1.00 87.06 103 MET A N 1
ATOM 810 C CA . MET A 1 103 ? -7.888 3.995 -5.781 1.00 87.06 103 MET A CA 1
ATOM 811 C C . MET A 1 103 ? -8.695 5.163 -5.202 1.00 87.06 103 MET A C 1
ATOM 813 O O . MET A 1 103 ? -9.102 5.107 -4.046 1.00 87.06 103 MET A O 1
ATOM 817 N N . GLY A 1 104 ? -8.967 6.200 -5.997 1.00 85.94 104 GLY A N 1
ATOM 818 C CA . GLY A 1 104 ? -9.821 7.325 -5.623 1.00 85.94 104 GLY A CA 1
ATOM 819 C C . GLY A 1 104 ? -11.271 6.903 -5.406 1.00 85.94 104 GLY A C 1
ATOM 820 O O . GLY A 1 104 ? -11.867 7.282 -4.400 1.00 85.94 104 GLY A O 1
ATOM 821 N N . ILE A 1 105 ? -11.812 6.052 -6.285 1.00 89.44 105 ILE A N 1
ATOM 822 C CA . ILE A 1 105 ? -13.142 5.450 -6.098 1.00 89.44 105 ILE A CA 1
ATOM 823 C C . ILE A 1 105 ? -13.169 4.624 -4.807 1.00 89.44 105 ILE A C 1
ATOM 825 O O . ILE A 1 105 ? -14.083 4.777 -3.998 1.00 89.44 105 ILE A O 1
ATOM 829 N N . PHE A 1 106 ? -12.151 3.790 -4.577 1.00 87.62 106 PHE A N 1
ATOM 830 C CA . PHE A 1 106 ? -12.044 3.002 -3.348 1.00 87.62 106 PHE A CA 1
ATOM 831 C C . PHE A 1 106 ? -11.968 3.884 -2.093 1.00 87.62 106 PHE A C 1
ATOM 833 O O . PHE A 1 106 ? -12.673 3.629 -1.122 1.00 87.62 106 PHE A O 1
ATOM 840 N N . ALA A 1 107 ? -11.158 4.945 -2.115 1.00 87.12 107 ALA A N 1
ATOM 841 C CA . ALA A 1 107 ? -11.057 5.893 -1.011 1.00 87.12 107 ALA A CA 1
ATOM 842 C C . ALA A 1 107 ? -12.398 6.593 -0.739 1.00 87.12 107 ALA A C 1
ATOM 844 O O . ALA A 1 107 ? -12.796 6.701 0.417 1.00 87.12 107 ALA A O 1
ATOM 845 N N . GLY A 1 108 ? -13.113 7.007 -1.790 1.00 86.81 108 GLY A N 1
ATOM 846 C CA . GLY A 1 108 ? -14.449 7.593 -1.674 1.00 86.81 108 GLY A CA 1
ATOM 847 C C . GLY A 1 108 ? -15.458 6.638 -1.037 1.00 86.81 108 GLY A C 1
ATOM 848 O O . GLY A 1 108 ? -16.197 7.048 -0.152 1.00 86.81 108 GLY A O 1
ATOM 849 N N . LEU A 1 109 ? -15.441 5.359 -1.424 1.00 87.75 109 LEU A N 1
ATOM 850 C CA . LEU A 1 109 ? -16.302 4.327 -0.832 1.00 87.75 109 LEU A CA 1
ATOM 851 C C . LEU A 1 109 ? -15.976 4.040 0.636 1.00 87.75 109 LEU A C 1
ATOM 853 O O . LEU A 1 109 ? -16.879 3.761 1.410 1.00 87.75 109 LEU A O 1
ATOM 857 N N . VAL A 1 110 ? -14.699 4.074 1.016 1.00 85.38 110 VAL A N 1
ATOM 858 C CA . VAL A 1 110 ? -14.266 3.819 2.400 1.00 85.38 110 VAL A CA 1
ATOM 859 C C . VAL A 1 110 ? -14.594 4.993 3.332 1.00 85.38 110 VAL A C 1
ATOM 861 O O . VAL A 1 110 ? -14.722 4.784 4.535 1.00 85.38 110 VAL A O 1
ATOM 864 N N . LEU A 1 111 ? -14.706 6.212 2.795 1.00 80.81 111 LEU A N 1
ATOM 865 C CA . LEU A 1 111 ? -15.010 7.433 3.552 1.00 80.81 111 LEU A CA 1
ATOM 866 C C . LEU A 1 111 ? -16.512 7.750 3.664 1.00 80.81 111 LEU A C 1
ATOM 868 O O . LEU A 1 111 ? -16.868 8.631 4.447 1.00 80.81 111 LEU A O 1
ATOM 872 N N . LEU A 1 112 ? -17.353 7.079 2.872 1.00 81.25 112 LEU A N 1
ATOM 873 C CA . LEU A 1 112 ? -18.819 7.170 2.886 1.00 81.25 112 LEU A CA 1
ATOM 874 C C . LEU A 1 112 ? -19.413 6.341 4.031 1.00 81.25 112 LEU A C 1
ATOM 876 O O . LEU A 1 112 ? -20.349 6.858 4.680 1.00 81.25 112 LEU A O 1
#